Protein AF-A0A953H7C9-F1 (afdb_monomer)

Sequence (81 aa):
MIIKWDGSCQDNHAHGQGNISYLIGNNEVAHYKGLVQNGYPNGEGQFILRDGYTMQGNFVKGVLNGEGQIVFADTAYKTYR

Solvent-accessible surface area (backbone atoms only — not comparable to full-atom values): 4243 Å² total; per-residue (Å²): 121,48,80,46,74,77,47,48,70,49,97,94,20,44,29,48,64,38,43,39,41,36,22,58,81,91,42,73,49,32,37,35,42,32,28,24,47,82,61,22,42,34,40,55,33,36,38,41,36,71,78,50,36,31,42,36,34,30,22,54,81,61,38,84,49,74,59,32,38,44,35,46,63,85,75,56,82,44,77,47,124

pLDDT: mean 87.8, std 13.52, range [50.09, 98.19]

Structure (mmCIF, N/CA/C/O backbone):
data_AF-A0A953H7C9-F1
#
_entry.id   AF-A0A953H7C9-F1
#
loop_
_atom_site.group_PDB
_atom_site.id
_atom_site.type_symbol
_atom_site.label_atom_id
_atom_site.label_alt_id
_atom_site.label_comp_id
_atom_site.label_asym_id
_atom_site.label_entity_id
_atom_site.label_seq_id
_atom_site.pdbx_PDB_ins_code
_atom_site.Cartn_x
_atom_site.Cartn_y
_atom_site.Cartn_z
_atom_site.occupancy
_atom_site.B_iso_or_equiv
_atom_site.auth_seq_id
_atom_site.auth_comp_id
_atom_site.auth_asym_id
_atom_site.auth_atom_id
_atom_site.pdbx_PDB_model_num
ATOM 1 N N . MET A 1 1 ? 6.958 12.311 1.694 1.00 87.50 1 MET A N 1
ATOM 2 C CA . MET A 1 1 ? 6.270 11.005 1.652 1.00 87.50 1 MET A CA 1
ATOM 3 C C . MET A 1 1 ? 7.157 10.049 0.879 1.00 87.50 1 MET A C 1
ATOM 5 O O . MET A 1 1 ? 7.653 10.450 -0.165 1.00 87.50 1 MET A O 1
ATOM 9 N N . ILE A 1 2 ? 7.404 8.854 1.407 1.00 96.19 2 ILE A N 1
ATOM 10 C CA . ILE A 1 2 ? 8.157 7.789 0.728 1.00 96.19 2 ILE A CA 1
ATOM 11 C C . ILE A 1 2 ? 7.175 6.659 0.434 1.00 96.19 2 ILE A C 1
ATOM 13 O O . ILE A 1 2 ? 6.374 6.312 1.299 1.00 96.19 2 ILE A O 1
ATOM 17 N N . ILE A 1 3 ? 7.245 6.104 -0.773 1.00 94.69 3 ILE A N 1
ATOM 18 C CA . ILE A 1 3 ? 6.489 4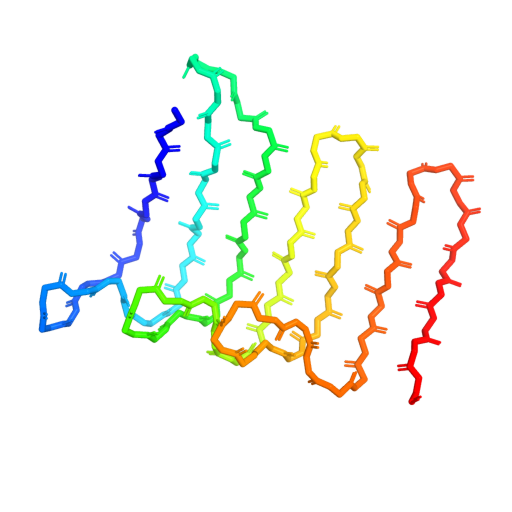.916 -1.166 1.00 94.69 3 ILE A CA 1
ATOM 19 C C . ILE A 1 3 ? 7.500 3.790 -1.362 1.00 94.69 3 ILE A C 1
ATOM 21 O O . ILE A 1 3 ? 8.479 3.965 -2.088 1.00 94.69 3 ILE A O 1
ATOM 25 N N . LYS A 1 4 ? 7.288 2.661 -0.689 1.00 96.88 4 LYS A N 1
ATOM 26 C CA . LYS A 1 4 ? 8.086 1.444 -0.872 1.00 96.88 4 LYS A CA 1
ATOM 27 C C . LYS A 1 4 ? 7.241 0.376 -1.542 1.00 96.88 4 LYS A C 1
ATOM 29 O O . LYS A 1 4 ? 6.051 0.294 -1.267 1.00 96.88 4 LYS A O 1
ATOM 34 N N . TRP A 1 5 ? 7.878 -0.430 -2.378 1.00 97.06 5 TRP A N 1
ATOM 35 C CA . TRP A 1 5 ? 7.292 -1.571 -3.072 1.00 97.06 5 TRP A CA 1
ATOM 36 C C . TRP A 1 5 ? 8.220 -2.770 -2.891 1.00 97.06 5 TRP A C 1
ATOM 38 O O . TRP A 1 5 ? 9.435 -2.608 -3.020 1.00 97.06 5 TRP A O 1
ATOM 48 N N . ASP A 1 6 ? 7.666 -3.938 -2.569 1.00 97.06 6 ASP A N 1
ATOM 49 C CA . ASP A 1 6 ? 8.433 -5.175 -2.349 1.00 97.06 6 ASP A CA 1
ATOM 50 C C . ASP A 1 6 ? 8.235 -6.244 -3.439 1.00 97.06 6 ASP A C 1
ATOM 52 O O . ASP A 1 6 ? 8.886 -7.288 -3.401 1.00 97.06 6 ASP A O 1
ATOM 56 N N . GLY A 1 7 ? 7.354 -5.993 -4.409 1.00 95.12 7 GLY A N 1
ATOM 57 C CA . GLY A 1 7 ? 7.048 -6.930 -5.484 1.00 95.12 7 GLY A CA 1
ATOM 58 C C . GLY A 1 7 ? 7.887 -6.723 -6.746 1.00 95.12 7 GLY A C 1
ATOM 59 O O . GLY A 1 7 ? 8.885 -6.000 -6.778 1.00 95.12 7 GLY A O 1
ATOM 60 N N . SER A 1 8 ? 7.454 -7.355 -7.836 1.00 96.56 8 SER A N 1
ATOM 61 C CA . SER A 1 8 ? 8.133 -7.264 -9.129 1.00 96.56 8 SER A CA 1
ATOM 62 C C . SER A 1 8 ? 7.951 -5.908 -9.812 1.00 96.56 8 SER A C 1
ATOM 64 O O . SER A 1 8 ? 6.997 -5.168 -9.560 1.00 96.56 8 SER A O 1
ATOM 66 N N . CYS A 1 9 ? 8.869 -5.598 -10.722 1.00 96.44 9 CYS A N 1
ATOM 67 C CA . CYS A 1 9 ? 8.763 -4.453 -11.614 1.00 96.44 9 CYS A CA 1
ATOM 68 C C . CYS A 1 9 ? 8.628 -4.940 -13.058 1.00 96.44 9 CYS A C 1
ATOM 70 O O . CYS A 1 9 ? 9.338 -5.856 -13.472 1.00 96.44 9 CYS A O 1
ATOM 72 N N . GLN A 1 10 ? 7.762 -4.289 -13.828 1.00 97.75 10 GLN A N 1
ATOM 73 C CA . GLN A 1 10 ? 7.641 -4.459 -15.272 1.00 97.75 10 GLN A CA 1
ATOM 74 C C . GLN A 1 10 ? 7.619 -3.074 -15.922 1.00 97.75 10 GLN A C 1
ATOM 76 O O . GLN A 1 10 ? 6.937 -2.174 -15.436 1.00 97.75 10 GLN A O 1
ATOM 81 N N . ASP A 1 11 ? 8.386 -2.886 -16.997 1.00 96.06 11 ASP A N 1
ATOM 82 C CA . ASP A 1 11 ? 8.445 -1.625 -17.750 1.00 96.06 11 ASP A CA 1
ATOM 83 C C . ASP A 1 11 ? 8.754 -0.400 -16.870 1.00 96.06 11 ASP A C 1
ATOM 85 O O . ASP A 1 11 ? 8.176 0.669 -17.043 1.00 96.06 11 ASP A O 1
ATOM 89 N N . ASN A 1 12 ? 9.661 -0.560 -15.897 1.00 95.75 12 ASN A N 1
ATOM 90 C CA . ASN A 1 12 ? 10.019 0.442 -14.877 1.00 95.75 12 ASN A CA 1
ATOM 91 C C . ASN A 1 12 ? 8.889 0.841 -13.910 1.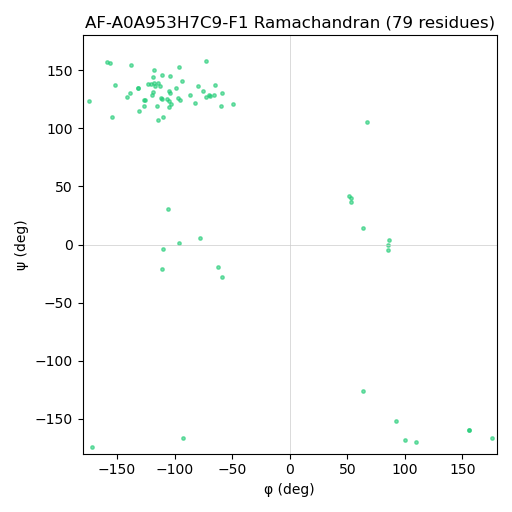00 95.75 12 ASN A C 1
ATOM 93 O O . ASN A 1 12 ? 9.024 1.819 -13.177 1.00 95.75 12 ASN A O 1
ATOM 97 N N . HIS A 1 13 ? 7.801 0.075 -13.859 1.00 95.94 13 HIS A N 1
ATOM 98 C CA . HIS A 1 13 ? 6.690 0.287 -12.938 1.00 95.94 13 HIS A CA 1
ATOM 99 C C . HIS A 1 13 ? 6.520 -0.912 -12.003 1.00 95.94 13 HIS A C 1
ATOM 101 O O . HIS A 1 13 ? 6.790 -2.049 -12.385 1.00 95.94 13 HIS A O 1
ATOM 107 N N . ALA A 1 14 ? 6.018 -0.675 -10.788 1.00 96.50 14 ALA A N 1
ATOM 108 C CA . ALA A 1 14 ? 5.549 -1.758 -9.927 1.00 96.50 14 ALA A CA 1
ATOM 109 C C . ALA A 1 14 ? 4.438 -2.540 -10.648 1.00 96.50 14 ALA A C 1
ATOM 111 O O . ALA A 1 14 ? 3.508 -1.943 -11.207 1.00 96.50 14 ALA A O 1
ATOM 112 N N . HIS A 1 15 ? 4.564 -3.864 -10.674 1.00 98.19 15 HIS A N 1
ATOM 113 C CA . HIS A 1 15 ? 3.654 -4.742 -11.398 1.00 98.19 15 HIS A CA 1
ATOM 114 C C . HIS A 1 15 ? 3.597 -6.117 -10.732 1.00 98.19 15 HIS A C 1
ATOM 116 O O . HIS A 1 15 ? 4.632 -6.678 -10.383 1.00 98.19 15 HIS A O 1
ATOM 122 N N . GLY A 1 16 ? 2.402 -6.686 -10.608 1.00 97.06 16 GLY A N 1
ATOM 123 C CA . GLY A 1 16 ? 2.166 -7.987 -9.989 1.00 97.06 16 GLY A CA 1
ATOM 124 C C . GLY A 1 16 ? 1.653 -7.878 -8.553 1.00 97.06 16 GLY A C 1
ATOM 125 O O . GLY A 1 16 ? 1.215 -6.819 -8.109 1.00 97.06 16 GLY A O 1
ATOM 126 N N . GLN A 1 17 ? 1.648 -9.006 -7.846 1.00 97.94 17 GLN A N 1
ATOM 127 C CA . GLN A 1 17 ? 1.223 -9.087 -6.447 1.00 97.94 17 GLN A CA 1
ATOM 128 C C . GLN A 1 17 ? 2.343 -8.605 -5.520 1.00 97.94 17 GLN A C 1
ATOM 130 O O . GLN A 1 17 ? 3.498 -8.993 -5.698 1.00 97.94 17 GLN A O 1
ATOM 135 N N . GLY A 1 18 ? 2.002 -7.799 -4.517 1.00 97.00 18 GLY A N 1
ATOM 136 C CA . GLY A 1 18 ? 2.968 -7.327 -3.525 1.00 97.00 18 GLY A CA 1
ATOM 137 C C . GLY A 1 18 ? 2.371 -6.335 -2.536 1.00 97.00 18 GLY A C 1
ATOM 138 O O . GLY A 1 18 ? 1.149 -6.180 -2.448 1.00 97.00 18 GLY A O 1
ATOM 139 N N . ASN A 1 19 ? 3.252 -5.670 -1.794 1.00 97.69 19 ASN A N 1
ATOM 140 C CA . ASN A 1 19 ? 2.922 -4.709 -0.757 1.00 97.69 19 ASN A CA 1
ATOM 141 C C . ASN A 1 19 ? 3.490 -3.323 -1.086 1.00 97.69 19 ASN A C 1
ATOM 143 O O . ASN A 1 19 ? 4.674 -3.166 -1.396 1.00 97.69 19 ASN A O 1
ATOM 147 N N . ILE A 1 20 ? 2.642 -2.300 -0.975 1.00 97.19 20 ILE A N 1
ATOM 148 C CA . ILE A 1 20 ? 3.045 -0.894 -1.012 1.00 97.19 20 ILE A CA 1
ATOM 149 C C . ILE A 1 20 ? 2.986 -0.341 0.411 1.00 97.19 20 ILE A C 1
ATOM 151 O O . ILE A 1 20 ? 1.915 -0.348 1.010 1.00 97.19 20 ILE A O 1
ATOM 155 N N . SER A 1 21 ? 4.085 0.208 0.924 1.00 96.69 21 SER A N 1
ATOM 156 C CA . SER A 1 21 ? 4.096 0.953 2.193 1.00 96.69 21 SER A CA 1
ATOM 157 C C . SER A 1 21 ? 4.187 2.452 1.934 1.00 96.69 21 SER A C 1
ATOM 159 O O . SER A 1 21 ? 5.061 2.912 1.193 1.00 96.69 21 SER A O 1
ATOM 161 N N . TYR A 1 22 ? 3.331 3.224 2.598 1.00 95.25 22 TYR A N 1
ATOM 162 C CA . TYR A 1 22 ? 3.315 4.683 2.560 1.00 95.25 22 TYR A CA 1
ATOM 163 C C . TYR A 1 22 ? 3.895 5.223 3.862 1.00 95.25 22 TYR A C 1
ATOM 165 O O . TYR A 1 22 ? 3.345 4.993 4.939 1.00 95.25 22 TYR A O 1
ATOM 173 N N . LEU A 1 23 ? 5.002 5.961 3.770 1.00 96.31 23 LEU A N 1
ATOM 174 C CA . LEU A 1 23 ? 5.710 6.497 4.929 1.00 96.31 23 LEU A CA 1
ATOM 175 C C . LEU A 1 23 ? 5.723 8.030 4.945 1.00 96.31 23 LEU A C 1
ATOM 177 O O . LEU A 1 23 ? 6.016 8.693 3.939 1.00 96.31 23 LEU A O 1
ATOM 181 N N . ILE A 1 24 ? 5.476 8.600 6.125 1.00 96.19 24 ILE A N 1
ATOM 182 C CA . ILE A 1 24 ? 5.734 10.010 6.443 1.00 96.19 24 ILE A CA 1
ATOM 183 C C . ILE A 1 24 ? 6.905 10.050 7.429 1.00 96.19 24 ILE A C 1
ATOM 185 O O . ILE A 1 24 ? 6.792 9.627 8.581 1.00 96.19 24 ILE A O 1
ATOM 189 N N . GLY A 1 25 ? 8.062 10.526 6.960 1.00 94.75 25 GLY A N 1
ATOM 190 C CA . GLY A 1 25 ? 9.327 10.317 7.666 1.00 94.75 25 GLY A CA 1
ATOM 191 C C . GLY A 1 25 ? 9.651 8.822 7.728 1.00 94.75 25 GLY A C 1
ATOM 192 O O . GLY A 1 25 ? 9.620 8.148 6.700 1.00 94.75 25 GLY A O 1
ATOM 193 N N . ASN A 1 26 ? 9.900 8.307 8.934 1.00 94.00 26 ASN A N 1
ATOM 194 C CA . ASN A 1 26 ? 10.152 6.880 9.177 1.00 94.00 26 ASN A CA 1
ATOM 195 C C . ASN A 1 26 ? 8.902 6.105 9.626 1.00 94.00 26 ASN A C 1
ATOM 197 O O . ASN A 1 26 ? 8.997 4.913 9.900 1.00 94.00 26 ASN A O 1
ATOM 201 N N . ASN A 1 27 ? 7.745 6.764 9.716 1.00 94.75 27 ASN A N 1
ATOM 202 C CA . ASN A 1 27 ? 6.518 6.149 10.207 1.00 94.75 27 ASN A CA 1
ATOM 203 C C . ASN A 1 27 ? 5.654 5.688 9.034 1.00 94.75 27 ASN A C 1
ATOM 205 O O . ASN A 1 27 ? 5.320 6.498 8.166 1.00 94.75 27 ASN A O 1
ATOM 209 N N . GLU A 1 28 ? 5.268 4.412 9.028 1.00 94.69 28 GLU A N 1
ATOM 210 C CA . GLU A 1 28 ? 4.241 3.911 8.115 1.00 94.69 28 GLU A CA 1
ATOM 211 C C . GLU A 1 28 ? 2.877 4.497 8.508 1.00 94.69 28 GLU A C 1
ATOM 213 O O . GLU A 1 28 ? 2.473 4.462 9.674 1.00 94.69 28 GLU A O 1
ATOM 218 N N . VAL A 1 29 ? 2.195 5.094 7.532 1.00 95.38 29 VAL A N 1
ATOM 219 C CA . VAL A 1 29 ? 0.870 5.708 7.705 1.00 95.38 29 VAL A CA 1
ATOM 220 C C . VAL A 1 29 ? -0.231 4.933 6.989 1.00 95.38 29 VAL A C 1
ATOM 222 O O . VAL A 1 29 ? -1.398 5.063 7.355 1.00 95.38 29 VAL A O 1
ATOM 225 N N . ALA A 1 30 ? 0.138 4.127 5.995 1.00 95.00 30 ALA A N 1
ATOM 226 C CA . ALA A 1 30 ? -0.751 3.213 5.298 1.00 95.00 30 ALA A CA 1
ATOM 227 C C . ALA A 1 30 ? 0.062 2.103 4.626 1.00 95.00 30 ALA A C 1
ATOM 229 O O . ALA A 1 30 ? 1.221 2.325 4.261 1.00 95.00 30 ALA A O 1
ATOM 230 N N . HIS A 1 31 ? -0.568 0.964 4.362 1.00 96.25 31 HIS A N 1
ATOM 231 C CA . HIS A 1 31 ? -0.057 -0.013 3.412 1.00 96.25 31 HIS A CA 1
ATOM 232 C C . HIS A 1 31 ? -1.172 -0.588 2.541 1.00 96.25 31 HIS A C 1
ATOM 234 O O . HIS A 1 31 ? -2.341 -0.618 2.923 1.00 96.25 31 HIS A O 1
ATOM 240 N N . TYR A 1 32 ? -0.787 -1.038 1.355 1.00 96.38 32 TYR A N 1
ATOM 241 C CA . TYR A 1 32 ? -1.624 -1.787 0.434 1.00 96.38 32 TYR A CA 1
ATOM 242 C C . TYR A 1 32 ? -1.017 -3.159 0.211 1.00 96.38 32 TYR A C 1
ATOM 244 O O . TYR A 1 32 ? 0.191 -3.261 0.020 1.00 96.38 32 TYR A O 1
ATOM 252 N N . LYS A 1 33 ? -1.856 -4.187 0.162 1.00 97.31 33 LYS A N 1
ATOM 253 C CA . LYS A 1 33 ? -1.486 -5.530 -0.272 1.00 97.31 33 LYS A CA 1
ATOM 254 C C . LYS A 1 33 ? -2.431 -5.974 -1.374 1.00 97.31 33 LYS A C 1
ATOM 256 O O . LYS A 1 33 ? -3.642 -5.995 -1.164 1.00 97.31 33 LYS A O 1
ATOM 261 N N . GLY A 1 34 ? -1.890 -6.357 -2.523 1.00 96.94 34 GLY A N 1
ATOM 262 C CA . GLY A 1 34 ? -2.701 -6.870 -3.622 1.00 96.94 34 GLY A CA 1
ATOM 263 C C . GLY A 1 34 ? -2.051 -6.697 -4.982 1.00 96.94 34 GLY A C 1
ATOM 264 O O . GLY A 1 34 ? -0.835 -6.516 -5.097 1.00 96.94 34 GLY A O 1
ATOM 265 N N . LEU A 1 35 ? -2.887 -6.743 -6.019 1.00 97.75 35 LEU A N 1
ATOM 266 C CA . LEU A 1 35 ? -2.425 -6.597 -7.391 1.00 97.75 35 LEU A CA 1
ATOM 267 C C . LEU A 1 35 ? -2.089 -5.133 -7.692 1.00 97.75 35 LEU A C 1
ATOM 269 O O . LEU A 1 35 ? -2.864 -4.218 -7.396 1.00 97.75 35 LEU A O 1
ATOM 273 N N . VAL A 1 36 ? -0.918 -4.922 -8.282 1.00 97.69 36 VAL A N 1
ATOM 274 C CA . VAL A 1 36 ? -0.441 -3.634 -8.777 1.00 97.69 36 VAL A CA 1
ATOM 275 C C . VAL A 1 36 ? -0.180 -3.761 -10.269 1.00 97.69 36 VAL A C 1
ATOM 277 O O . VAL A 1 36 ? 0.388 -4.747 -10.735 1.00 97.69 36 VAL A O 1
ATOM 280 N N . GLN A 1 37 ? -0.575 -2.752 -11.034 1.00 97.38 37 GLN A N 1
ATOM 281 C CA . GLN A 1 37 ? -0.309 -2.676 -12.461 1.00 97.38 37 GLN A CA 1
ATOM 282 C C . GLN A 1 37 ? 0.077 -1.248 -12.827 1.00 97.38 37 GLN A C 1
ATOM 284 O O . GLN A 1 37 ? -0.624 -0.296 -12.482 1.00 97.38 37 GLN A O 1
ATOM 289 N N . ASN A 1 38 ? 1.186 -1.101 -13.553 1.00 95.69 38 ASN A N 1
ATOM 290 C CA . ASN A 1 38 ? 1.711 0.192 -14.002 1.00 95.69 38 ASN A CA 1
ATOM 291 C C . ASN A 1 38 ? 1.883 1.196 -12.848 1.00 95.69 38 ASN A C 1
ATOM 293 O O . ASN A 1 38 ? 1.635 2.386 -13.012 1.00 95.69 38 ASN A O 1
ATOM 297 N N . GLY A 1 39 ? 2.283 0.708 -11.670 1.00 95.44 39 GLY A N 1
ATOM 298 C CA . GLY A 1 39 ? 2.512 1.540 -10.488 1.00 95.44 39 GLY A CA 1
ATOM 299 C C . GLY A 1 39 ? 1.276 1.836 -9.637 1.00 95.44 39 GLY A C 1
ATOM 300 O O . GLY A 1 39 ? 1.4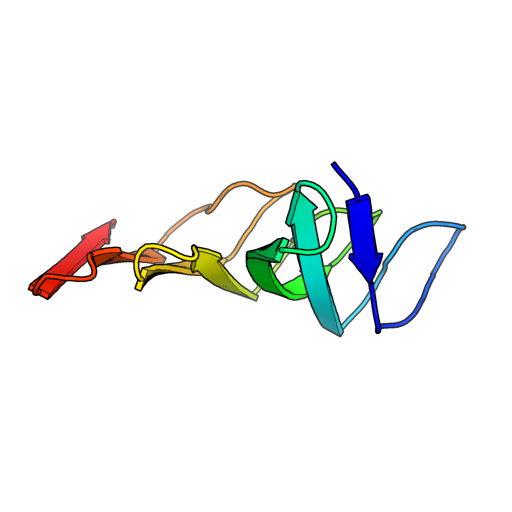15 2.495 -8.610 1.00 95.44 39 GLY A O 1
ATOM 301 N N . TYR A 1 40 ? 0.090 1.348 -10.011 1.00 95.19 40 TYR A N 1
ATOM 302 C CA . TYR A 1 40 ? -1.152 1.597 -9.274 1.00 95.19 40 TYR A CA 1
ATOM 303 C C . TYR A 1 40 ? -1.775 0.300 -8.752 1.00 95.19 40 TYR A C 1
ATOM 305 O O . TYR A 1 40 ? -1.760 -0.695 -9.478 1.00 95.19 40 TYR A O 1
ATOM 313 N N . PRO A 1 41 ? -2.401 0.306 -7.559 1.00 95.94 41 PRO A N 1
ATOM 314 C CA . PRO A 1 41 ? -3.342 -0.739 -7.162 1.00 95.94 41 PRO A CA 1
ATOM 315 C C . PRO A 1 41 ? -4.376 -0.972 -8.269 1.00 95.94 41 PRO A C 1
ATOM 317 O O . PRO A 1 41 ? -5.063 -0.036 -8.694 1.00 95.94 41 PRO A O 1
ATOM 320 N N . ASN A 1 42 ? -4.441 -2.192 -8.790 1.00 96.19 42 ASN A N 1
ATOM 321 C CA . ASN A 1 42 ? -5.301 -2.532 -9.915 1.00 96.19 42 ASN A CA 1
ATOM 322 C C . ASN A 1 42 ? -5.629 -4.026 -9.866 1.00 96.19 42 ASN A C 1
ATOM 324 O O . ASN A 1 42 ? -4.741 -4.836 -10.099 1.00 96.19 42 ASN A O 1
ATOM 328 N N . GLY A 1 43 ? -6.869 -4.386 -9.551 1.00 94.25 43 GLY A N 1
ATOM 329 C CA . GLY A 1 43 ? -7.274 -5.739 -9.168 1.00 94.25 43 GLY A CA 1
ATOM 330 C C . GLY A 1 43 ? -7.638 -5.844 -7.686 1.00 94.25 43 GLY A C 1
ATOM 331 O O . GLY A 1 43 ? -7.749 -4.840 -6.983 1.00 94.25 43 GLY A O 1
ATOM 332 N N . GLU A 1 44 ? -7.821 -7.070 -7.201 1.00 95.19 44 GLU A N 1
ATOM 333 C CA . GLU A 1 44 ? -8.133 -7.320 -5.794 1.00 95.19 44 GLU A CA 1
ATOM 334 C C . GLU A 1 44 ? -6.983 -6.911 -4.868 1.00 95.19 44 GLU A C 1
ATOM 336 O O . GLU A 1 44 ? -5.806 -7.205 -5.119 1.00 95.19 44 GLU A O 1
ATOM 341 N N . GLY A 1 45 ? -7.344 -6.266 -3.761 1.00 95.25 45 GLY A N 1
ATOM 342 C CA . GLY A 1 45 ? -6.398 -5.909 -2.721 1.00 95.25 45 GLY A CA 1
ATOM 343 C C . GLY A 1 45 ? -7.051 -5.360 -1.462 1.00 95.25 45 GLY A C 1
ATOM 344 O O . GLY A 1 45 ? -8.276 -5.335 -1.307 1.00 95.25 45 GLY A O 1
ATOM 345 N N . GLN A 1 46 ? -6.197 -4.923 -0.546 1.00 95.38 46 GLN A N 1
ATOM 346 C CA . GLN A 1 46 ? -6.573 -4.381 0.748 1.00 95.38 46 GLN A CA 1
ATOM 347 C C . GLN A 1 46 ? -5.659 -3.208 1.102 1.00 95.38 46 GLN A C 1
ATOM 349 O O . GLN A 1 46 ? -4.439 -3.349 1.101 1.00 95.38 46 GLN A O 1
ATOM 354 N N . PHE A 1 47 ? -6.252 -2.064 1.427 1.00 93.69 47 PHE A N 1
ATOM 355 C CA . PHE A 1 47 ? -5.591 -0.926 2.056 1.00 93.69 47 PHE A CA 1
ATOM 356 C C . PHE A 1 47 ? -5.855 -0.946 3.554 1.00 93.69 47 PHE A C 1
ATOM 358 O O . PHE A 1 47 ? -7.001 -1.108 3.964 1.00 93.69 47 PHE A O 1
ATOM 365 N N . ILE A 1 48 ? -4.819 -0.725 4.354 1.00 92.19 48 ILE A N 1
ATOM 366 C CA . ILE A 1 48 ? -4.917 -0.534 5.800 1.00 92.19 48 ILE A CA 1
ATOM 367 C C . ILE A 1 48 ? -4.232 0.787 6.141 1.00 92.19 48 ILE A C 1
ATOM 369 O O . ILE A 1 48 ? -3.073 1.017 5.795 1.00 92.19 48 ILE A O 1
ATOM 373 N N . LEU A 1 49 ? -4.967 1.671 6.804 1.00 89.81 49 LEU A N 1
ATOM 374 C CA . LEU A 1 49 ? -4.494 2.955 7.304 1.00 89.81 49 LEU A CA 1
ATOM 375 C C . LEU A 1 49 ? -4.087 2.811 8.777 1.00 89.81 49 LEU A C 1
ATOM 377 O O . LEU A 1 49 ? -4.599 1.958 9.503 1.00 89.81 49 LEU A O 1
ATOM 381 N N . ARG A 1 50 ? -3.152 3.649 9.239 1.00 86.00 50 ARG A N 1
ATOM 382 C CA . ARG A 1 50 ? -2.610 3.588 10.613 1.00 86.00 50 ARG A CA 1
ATOM 383 C C . ARG A 1 50 ? -3.676 3.752 11.699 1.00 86.00 50 ARG A C 1
ATOM 385 O O . ARG A 1 50 ? -3.505 3.267 12.810 1.00 86.00 50 ARG A O 1
ATOM 392 N N . ASP A 1 51 ? -4.748 4.463 11.388 1.00 82.31 51 ASP A N 1
ATOM 393 C CA . ASP A 1 51 ? -5.908 4.652 12.253 1.00 82.31 51 ASP A CA 1
ATOM 394 C C . ASP A 1 51 ? -6.845 3.435 12.282 1.00 82.31 51 ASP A C 1
ATOM 396 O O . ASP A 1 51 ? -7.887 3.523 12.913 1.00 82.31 51 ASP A O 1
ATOM 400 N N . GLY A 1 52 ? -6.478 2.317 11.642 1.00 78.62 52 GLY A N 1
ATOM 401 C CA . GLY A 1 52 ? -7.205 1.044 11.622 1.00 78.62 52 GLY A CA 1
ATOM 402 C C . GLY A 1 52 ? -8.274 0.952 10.532 1.00 78.62 52 GLY A C 1
ATOM 403 O O . GLY A 1 52 ? -8.981 -0.054 10.443 1.00 78.62 52 GLY A O 1
ATOM 404 N N . TYR A 1 53 ? -8.392 1.975 9.683 1.00 84.62 53 TYR A N 1
ATOM 405 C CA . TYR A 1 53 ? -9.342 1.965 8.582 1.00 84.62 53 TYR A CA 1
ATOM 406 C C . TYR A 1 53 ? -8.861 1.004 7.504 1.00 84.62 53 TYR A C 1
ATOM 408 O O . TYR A 1 53 ? -7.733 1.105 7.023 1.00 84.62 53 TYR A O 1
ATOM 416 N N . THR A 1 54 ? -9.726 0.075 7.116 1.00 88.81 54 THR A N 1
ATOM 417 C CA . THR A 1 54 ? -9.398 -0.947 6.123 1.00 88.81 54 THR A CA 1
ATOM 418 C C . THR A 1 54 ? -10.336 -0.838 4.935 1.00 88.81 54 THR A C 1
ATOM 420 O O . THR A 1 54 ? -11.548 -0.820 5.120 1.00 88.81 54 THR A O 1
ATOM 423 N N . MET A 1 55 ? -9.795 -0.785 3.722 1.00 88.94 55 MET A N 1
ATOM 424 C CA . MET A 1 55 ? -10.560 -0.840 2.477 1.00 88.94 55 MET A CA 1
ATOM 425 C C . MET A 1 55 ? -10.181 -2.107 1.725 1.00 88.94 55 MET A C 1
ATOM 427 O O . MET A 1 55 ? -9.023 -2.269 1.356 1.00 88.94 55 MET A O 1
ATOM 431 N N . GLN A 1 56 ? -11.138 -2.991 1.475 1.00 92.25 56 GLN A N 1
ATOM 432 C CA . GLN A 1 56 ? -10.912 -4.220 0.718 1.00 92.25 56 GLN A CA 1
ATOM 433 C C . GLN A 1 56 ? -11.854 -4.285 -0.477 1.00 92.25 56 GLN A C 1
ATOM 435 O O . GLN A 1 56 ? -13.038 -3.976 -0.351 1.00 92.25 56 GLN A O 1
ATOM 440 N N . GLY A 1 57 ? -11.332 -4.722 -1.617 1.00 92.69 57 GLY A N 1
ATOM 441 C CA . GLY A 1 57 ? -12.119 -4.969 -2.817 1.00 92.69 57 GLY A CA 1
ATOM 442 C C . GLY A 1 57 ? -11.266 -4.888 -4.070 1.00 92.69 57 GLY A C 1
ATOM 443 O O . GLY A 1 57 ? -10.041 -5.017 -4.017 1.00 92.69 57 GLY A O 1
ATOM 444 N N . ASN A 1 58 ? -11.928 -4.680 -5.201 1.00 94.31 58 ASN A N 1
ATOM 445 C CA . ASN A 1 58 ? -11.261 -4.516 -6.481 1.00 94.31 58 ASN A CA 1
ATOM 446 C C . ASN A 1 58 ? -10.878 -3.046 -6.699 1.00 94.31 58 ASN A C 1
ATOM 448 O O . ASN A 1 58 ? -11.713 -2.156 -6.573 1.00 94.31 58 ASN A O 1
ATOM 452 N N . PHE A 1 59 ? -9.623 -2.778 -7.037 1.00 93.56 59 PHE A N 1
ATOM 453 C CA . PHE A 1 59 ? -9.111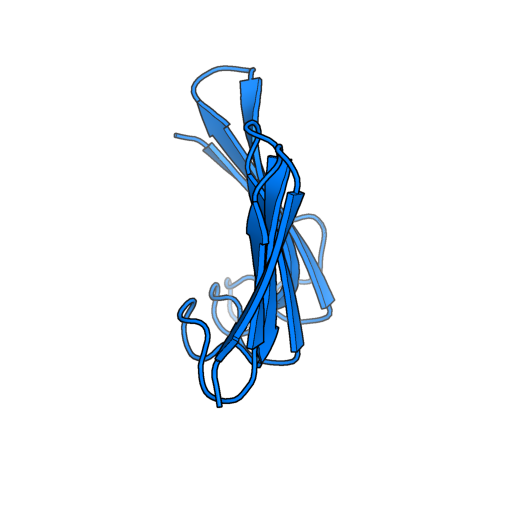 -1.439 -7.315 1.00 93.56 59 PHE A CA 1
ATOM 454 C C . PHE A 1 59 ? -8.933 -1.241 -8.816 1.00 93.56 59 PHE A C 1
ATOM 456 O O . PHE A 1 59 ? -8.550 -2.160 -9.531 1.00 93.56 59 PHE A O 1
ATOM 463 N N . VAL A 1 60 ? -9.172 -0.027 -9.303 1.00 94.25 60 VAL A N 1
ATOM 464 C CA . VAL A 1 60 ? -8.848 0.386 -10.670 1.00 94.25 60 VAL A CA 1
ATOM 465 C C . VAL A 1 60 ? -8.098 1.705 -10.600 1.00 94.25 60 VAL A C 1
ATOM 467 O O . VAL A 1 60 ? -8.640 2.718 -10.161 1.00 94.25 60 VAL A O 1
ATOM 470 N N . LYS A 1 61 ? -6.827 1.691 -11.019 1.00 93.25 61 LYS A N 1
ATOM 471 C CA . LYS A 1 61 ? -5.921 2.856 -10.964 1.00 93.25 61 LYS A CA 1
ATOM 472 C C . LYS A 1 61 ? -5.861 3.507 -9.570 1.00 93.25 61 LYS A C 1
ATOM 474 O O . LYS A 1 61 ? -5.864 4.728 -9.443 1.00 93.25 61 LYS A O 1
ATOM 479 N N . GLY A 1 62 ? -5.816 2.686 -8.521 1.00 90.31 62 GLY A N 1
ATOM 480 C CA . GLY A 1 62 ? -5.731 3.138 -7.130 1.00 90.31 62 GLY A CA 1
ATOM 481 C C . GLY A 1 62 ? -7.066 3.476 -6.468 1.00 90.31 62 GLY A C 1
ATOM 482 O O . GLY A 1 62 ? -7.081 3.754 -5.273 1.00 90.31 62 GLY A O 1
ATOM 483 N N . VAL A 1 63 ? -8.181 3.433 -7.199 1.00 88.50 63 VAL A N 1
ATOM 484 C CA . VAL A 1 63 ? -9.513 3.737 -6.663 1.00 88.50 63 VAL A CA 1
ATOM 485 C C . VAL A 1 63 ? -10.280 2.440 -6.451 1.00 88.50 63 VAL A C 1
ATOM 487 O O . VAL A 1 63 ? -10.336 1.612 -7.356 1.00 88.50 63 VAL A O 1
ATOM 490 N N . LEU A 1 64 ? -10.872 2.259 -5.270 1.00 88.31 64 LEU A N 1
ATOM 491 C CA . LEU A 1 64 ? -11.780 1.141 -5.005 1.00 88.31 64 LEU A CA 1
ATOM 492 C C . LEU A 1 64 ? -12.966 1.228 -5.982 1.00 88.31 64 LEU A C 1
ATOM 494 O O . LEU A 1 64 ? -13.676 2.232 -6.006 1.00 88.31 64 LEU A O 1
ATOM 498 N N . ASN A 1 65 ? -13.140 0.206 -6.813 1.00 84.00 65 ASN A N 1
ATOM 499 C CA . ASN A 1 65 ? -14.108 0.159 -7.900 1.00 84.00 65 ASN A CA 1
ATOM 500 C C . ASN A 1 65 ? -14.988 -1.092 -7.791 1.00 84.00 65 ASN A C 1
ATOM 502 O O . ASN A 1 65 ? -14.500 -2.216 -7.923 1.00 84.00 65 ASN A O 1
ATOM 506 N N . GLY A 1 66 ? -16.295 -0.879 -7.638 1.00 70.38 66 GLY A N 1
ATOM 507 C CA . GLY A 1 66 ? -17.284 -1.940 -7.446 1.00 70.38 66 GLY A CA 1
ATOM 508 C C . GLY A 1 66 ? -17.540 -2.244 -5.970 1.00 70.38 66 GLY A C 1
ATOM 509 O O . GLY A 1 66 ? -17.395 -1.365 -5.119 1.00 70.38 66 GLY A O 1
ATOM 510 N N . GLU A 1 67 ? -17.932 -3.488 -5.680 1.00 64.69 67 GLU A N 1
ATOM 511 C CA . GLU A 1 67 ? -18.196 -3.929 -4.312 1.00 64.69 67 GLU A CA 1
ATOM 512 C C . GLU A 1 67 ? -16.910 -3.913 -3.481 1.00 64.69 67 GLU A C 1
ATOM 514 O O . GLU A 1 67 ? -15.877 -4.479 -3.850 1.00 64.69 67 GLU A O 1
ATOM 519 N N . GLY A 1 68 ? -16.987 -3.262 -2.328 1.00 66.38 68 GLY A N 1
ATOM 520 C CA . GLY A 1 68 ? -15.871 -3.164 -1.408 1.00 66.38 68 GLY A CA 1
ATOM 521 C C . GLY A 1 68 ? -16.341 -2.905 0.012 1.00 66.38 68 GLY A C 1
ATOM 522 O O . GLY A 1 68 ? -17.451 -2.421 0.259 1.00 66.38 68 GLY A O 1
ATOM 523 N N . GLN A 1 69 ? -15.495 -3.274 0.964 1.00 71.06 69 GLN A N 1
ATOM 524 C CA . GLN A 1 69 ? -15.771 -3.124 2.385 1.00 71.06 69 GLN A CA 1
ATOM 525 C C . GLN A 1 69 ? -14.845 -2.066 2.957 1.00 71.06 69 GLN A C 1
ATOM 527 O O . GLN A 1 69 ? -13.626 -2.175 2.829 1.00 71.06 69 GLN A O 1
ATOM 532 N N . ILE A 1 70 ? -15.437 -1.055 3.594 1.00 72.12 70 ILE A N 1
ATOM 533 C CA . ILE A 1 70 ? -14.703 -0.121 4.444 1.00 72.12 70 ILE A CA 1
ATOM 534 C C . ILE A 1 70 ? -14.987 -0.511 5.892 1.00 72.12 70 I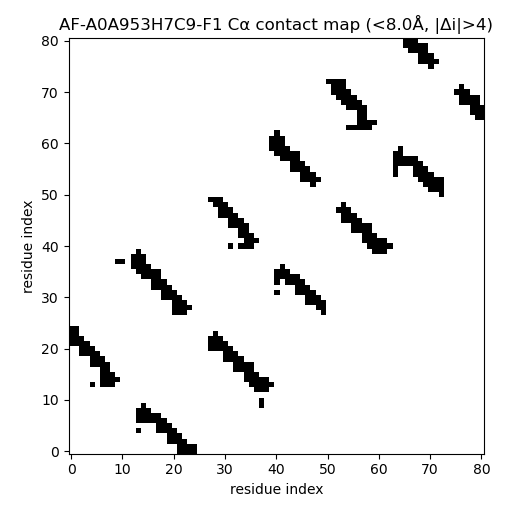LE A C 1
ATOM 536 O O . ILE A 1 70 ? -16.143 -0.542 6.325 1.00 72.12 70 ILE A O 1
ATOM 540 N N . VAL A 1 71 ? -13.928 -0.830 6.628 1.00 73.31 71 VAL A N 1
ATOM 541 C CA . VAL A 1 71 ? -13.966 -1.144 8.056 1.00 73.31 71 VAL A CA 1
ATOM 542 C C . VAL A 1 71 ? -13.367 0.032 8.810 1.00 73.31 71 VAL A C 1
ATOM 544 O O . VAL A 1 71 ? -12.244 0.438 8.527 1.00 73.31 71 VAL A O 1
ATOM 547 N N . PHE A 1 72 ? -14.123 0.573 9.760 1.00 72.06 72 PHE A N 1
ATOM 548 C CA . PHE A 1 72 ? -13.691 1.643 10.656 1.00 72.06 72 PHE A CA 1
ATOM 549 C C . PHE A 1 72 ? -13.143 1.025 11.947 1.00 72.06 72 PHE A C 1
ATOM 551 O O . PHE A 1 72 ? -13.712 0.052 12.449 1.00 72.06 72 PHE A O 1
ATOM 558 N N . ALA A 1 73 ? -12.066 1.594 12.490 1.00 64.25 73 ALA A N 1
ATOM 559 C CA . ALA A 1 73 ? -11.328 1.020 13.619 1.00 64.25 73 ALA A CA 1
ATOM 560 C C . ALA A 1 73 ? -12.129 0.872 14.923 1.00 64.25 73 ALA A C 1
ATOM 562 O O . ALA A 1 73 ? -11.776 0.040 15.749 1.00 64.25 73 ALA A O 1
ATOM 563 N N . ASP A 1 74 ? -13.242 1.598 15.060 1.00 62.78 74 ASP A N 1
ATOM 564 C CA . ASP A 1 74 ? -14.142 1.550 16.222 1.00 62.78 74 ASP A CA 1
ATOM 565 C C . ASP A 1 74 ? -15.461 0.798 15.951 1.00 62.78 74 ASP A C 1
ATOM 567 O O . ASP A 1 74 ? -16.486 1.068 16.566 1.00 62.78 74 ASP A O 1
ATOM 571 N N . THR A 1 75 ? -15.445 -0.196 15.058 1.00 59.19 75 THR A N 1
ATOM 572 C CA . THR A 1 75 ? -16.580 -1.065 14.670 1.00 59.19 75 THR A CA 1
ATOM 573 C C . THR A 1 75 ? -17.738 -0.394 13.913 1.00 59.19 75 THR A C 1
ATOM 575 O O . THR A 1 75 ? -18.616 0.242 14.480 1.00 59.19 75 THR A O 1
ATOM 578 N N . ALA A 1 76 ? -17.789 -0.656 12.603 1.00 53.84 76 ALA A N 1
ATOM 579 C CA . ALA A 1 76 ? -18.986 -0.944 11.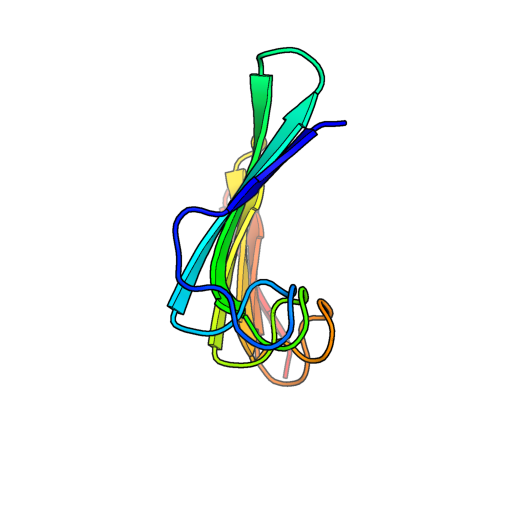799 1.00 53.84 76 ALA A CA 1
ATOM 580 C C . ALA A 1 76 ? -18.505 -1.305 10.384 1.00 53.84 76 ALA A C 1
ATOM 582 O O . ALA A 1 76 ? -17.788 -0.525 9.759 1.00 53.84 76 ALA A O 1
ATOM 583 N N . TYR A 1 77 ? -18.865 -2.480 9.868 1.00 53.00 77 TYR A N 1
ATOM 584 C CA . TYR A 1 77 ? -18.657 -2.793 8.454 1.00 53.00 77 TYR A CA 1
ATOM 585 C C . TYR A 1 77 ? -19.628 -1.939 7.628 1.00 53.00 77 TYR A C 1
ATOM 587 O O . TYR A 1 77 ? -20.830 -1.922 7.895 1.00 53.00 77 TYR A O 1
ATOM 595 N N . LYS A 1 78 ? -19.130 -1.217 6.622 1.00 57.00 78 LYS A N 1
ATOM 596 C CA . LYS A 1 78 ? -19.979 -0.668 5.560 1.00 57.00 78 LYS A CA 1
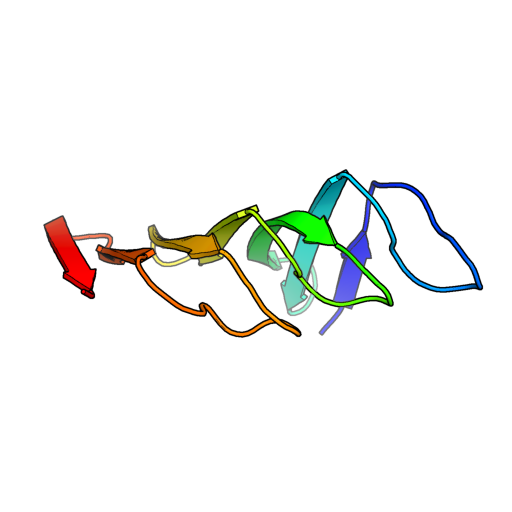ATOM 597 C C . LYS A 1 78 ? -19.602 -1.346 4.255 1.00 57.00 78 LYS A C 1
ATOM 599 O O . LYS A 1 78 ? -18.532 -1.103 3.700 1.00 57.00 78 LYS A O 1
ATOM 604 N N . THR A 1 79 ? -20.482 -2.230 3.802 1.00 54.16 79 THR A N 1
ATOM 605 C CA . THR A 1 79 ? -20.423 -2.814 2.463 1.00 54.16 79 THR A CA 1
ATOM 606 C C . THR A 1 79 ? -21.058 -1.822 1.500 1.00 54.16 79 THR A C 1
ATOM 608 O O . THR A 1 79 ? -22.217 -1.446 1.682 1.00 54.16 79 THR A O 1
ATOM 611 N N . TYR A 1 80 ? -20.305 -1.383 0.498 1.00 55.56 80 TYR A N 1
ATOM 612 C CA . TYR A 1 80 ? -20.830 -0.569 -0.594 1.00 55.56 80 TYR A CA 1
ATOM 613 C C . TYR A 1 80 ? -21.183 -1.519 -1.747 1.00 55.56 80 TYR A C 1
ATOM 615 O O . TYR A 1 80 ? -20.344 -2.335 -2.132 1.00 55.56 80 TYR A O 1
ATOM 623 N N . ARG A 1 81 ? -22.439 -1.465 -2.209 1.00 50.09 81 ARG A N 1
ATOM 624 C CA . ARG A 1 81 ? -22.958 -2.174 -3.391 1.00 50.09 81 ARG A CA 1
ATOM 625 C C . ARG A 1 81 ? -23.091 -1.200 -4.549 1.00 50.09 81 ARG A C 1
ATOM 627 O O . ARG A 1 81 ? -23.531 -0.061 -4.268 1.00 50.09 81 ARG A O 1
#

Secondary structure (DSSP, 8-state):
-EEEE-S-EETTEE-EEEEEEEEETTEEEEEEEEEEETTEEEEEEEEEETTS-EEEEEEETTEEEEEEEEE-TTS-EEEE-

Nearest PDB structures (foldseek):
  7sqc-assembly1_7K  TM=9.337E-01  e=4.132E-04  Chlamydomonas reinhardtii
  7sqc-assembly1_7D  TM=9.302E-01  e=1.511E-03  Chlamydomonas reinhardtii
  7sqc-assembly1_7E  TM=9.229E-01  e=1.356E-03  C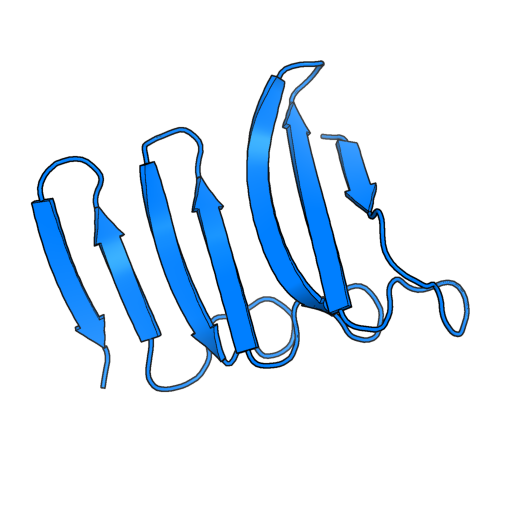hlamydomonas reinhardtii
  7sqc-assembly1_7C  TM=9.306E-01  e=1.356E-03  Chlamydomonas reinhardtii
  7sqc-assembly1_7J  TM=9.137E-01  e=2.737E-03  Chlamydom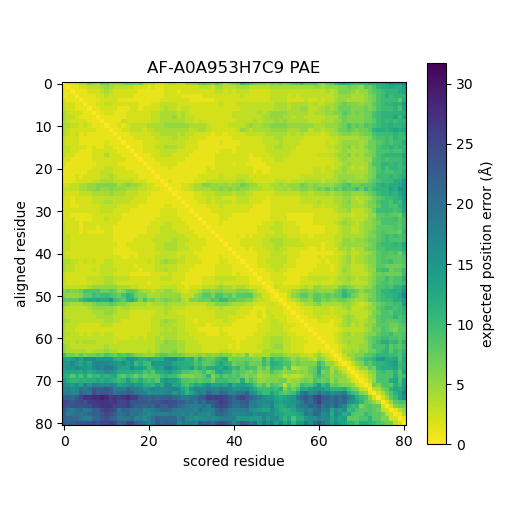onas reinhardtii

Foldseek 3Di:
DDKDWDADDDPNEDFAFTKIFDDDVNDTQKMKGGGDDRNAQAQWIWIAGPQGWIKTDGDHRNHHDDWIWTAGPVDDIDTDD

Mean predicted aligned error: 5.53 Å

Radius of gyration: 12.91 Å; Cα contacts (8 Å, |Δi|>4): 207; chains: 1; bounding box: 33×20×34 Å